Protein AF-A0A2G5TQY2-F1 (afdb_monomer_lite)

Foldseek 3Di:
DDDPDPVVVVPPPPPQWVVQLVLVVVLLVVLLVCLQVLVLVLVVLQAPADPVQSVCSNVLSVLCNVKDKAWPGWDQDPVRWIWTWIDINVHFTKIWIWDADPSRPSGIHGQWMDGDDPGDTDRYNRSVVVSVSVVPPD

Secondary structure (DSSP, 8-state):
-----STTTGGGSSHHHHHHHHHHHHHHHHHHHHHHHT-HHHHHHHB---TTTGGGHHHHHHHHTT--EEEEEEEE-TTS-EEEEEEETTTEEEEEEEEE-TTSTTSEEEEEEEETTTSPPB-SSHHHHHHHHHH---

Organism: NCBI:txid1611254

Structure (mmCIF, N/CA/C/O backbone):
data_AF-A0A2G5TQY2-F1
#
_entry.id   AF-A0A2G5TQY2-F1
#
loop_
_atom_site.group_PDB
_atom_site.id
_atom_site.type_symbol
_atom_site.label_atom_id
_atom_site.label_alt_id
_atom_site.label_comp_id
_atom_site.label_asym_id
_atom_site.label_entity_id
_atom_site.label_seq_id
_atom_site.pdbx_PDB_ins_code
_atom_site.Cartn_x
_atom_site.Cartn_y
_atom_site.Cartn_z
_atom_site.occupancy
_atom_site.B_iso_or_equiv
_atom_site.auth_seq_id
_atom_site.auth_comp_id
_atom_site.auth_asym_id
_atom_site.auth_atom_id
_atom_site.pdbx_PDB_model_num
ATOM 1 N N . MET A 1 1 ? 29.910 -44.000 -13.141 1.00 47.00 1 MET A N 1
ATOM 2 C CA . MET A 1 1 ? 30.195 -42.554 -13.282 1.00 47.00 1 MET A CA 1
ATOM 3 C C . MET A 1 1 ? 29.315 -42.006 -14.392 1.00 47.00 1 MET A C 1
ATOM 5 O O . MET A 1 1 ? 29.126 -42.715 -15.370 1.00 47.00 1 MET A O 1
ATOM 9 N N . ASN A 1 2 ? 28.810 -40.785 -14.201 1.00 38.81 2 ASN A N 1
ATOM 10 C CA . ASN A 1 2 ? 27.809 -40.051 -14.996 1.00 38.81 2 ASN A CA 1
ATOM 11 C C . ASN A 1 2 ? 26.364 -40.513 -14.717 1.00 38.81 2 ASN A C 1
ATOM 13 O O . ASN A 1 2 ? 26.072 -41.693 -14.798 1.00 38.81 2 ASN A O 1
ATOM 17 N N . SER A 1 3 ? 25.401 -39.671 -14.351 1.00 39.75 3 SER A N 1
ATOM 18 C CA . SER A 1 3 ? 25.309 -38.231 -14.559 1.00 39.75 3 SER A CA 1
ATOM 19 C C . SER A 1 3 ? 24.487 -37.610 -13.426 1.00 39.75 3 SER A C 1
ATOM 21 O O . SER A 1 3 ? 23.258 -37.637 -13.426 1.00 39.75 3 SER A O 1
ATOM 23 N N . ILE A 1 4 ? 25.195 -37.043 -12.449 1.00 50.56 4 ILE A N 1
ATOM 24 C CA . ILE A 1 4 ? 24.689 -36.075 -11.467 1.00 50.56 4 ILE A CA 1
ATOM 25 C C . ILE A 1 4 ? 24.481 -34.758 -12.236 1.00 50.56 4 ILE A C 1
ATOM 27 O O . ILE A 1 4 ? 25.246 -33.816 -12.094 1.00 50.56 4 ILE A O 1
ATOM 31 N N . PHE A 1 5 ? 23.535 -34.742 -13.176 1.00 45.50 5 PHE A N 1
ATOM 32 C CA . PHE A 1 5 ? 23.334 -33.603 -14.087 1.00 45.50 5 PHE A CA 1
ATOM 33 C C . PHE A 1 5 ? 21.868 -33.227 -14.301 1.00 45.50 5 PHE A C 1
ATOM 35 O O . PHE A 1 5 ? 21.586 -32.310 -15.063 1.00 45.50 5 PHE A O 1
ATOM 42 N N . ILE A 1 6 ? 20.930 -33.892 -13.619 1.00 47.06 6 ILE A N 1
ATOM 43 C CA . ILE A 1 6 ? 19.501 -33.544 -13.718 1.00 47.06 6 ILE A CA 1
ATOM 44 C C . ILE A 1 6 ? 19.019 -32.748 -12.493 1.00 47.06 6 ILE A C 1
ATOM 46 O O . ILE A 1 6 ? 18.099 -31.945 -12.609 1.00 47.06 6 ILE A O 1
ATOM 50 N N . PHE A 1 7 ? 19.689 -32.852 -11.339 1.00 42.44 7 PHE A N 1
ATOM 51 C CA . PHE A 1 7 ? 19.283 -32.104 -10.140 1.00 42.44 7 PHE A CA 1
ATOM 52 C C . PHE A 1 7 ? 19.704 -30.627 -10.140 1.00 42.44 7 PHE A C 1
ATOM 54 O O . PHE A 1 7 ? 19.037 -29.806 -9.517 1.00 42.44 7 PHE A O 1
ATOM 61 N N . SER A 1 8 ? 20.755 -30.255 -10.874 1.00 43.66 8 SER A N 1
ATOM 62 C CA . SER A 1 8 ? 21.229 -28.864 -10.911 1.00 43.66 8 SER A CA 1
ATOM 63 C C . SER A 1 8 ? 20.383 -27.942 -11.796 1.00 43.66 8 SER A C 1
ATOM 65 O O . SER A 1 8 ? 20.516 -26.728 -11.685 1.00 43.66 8 SER A O 1
ATOM 67 N N . LEU A 1 9 ? 19.494 -28.482 -12.640 1.00 39.19 9 LEU A N 1
ATOM 68 C CA . LEU A 1 9 ? 18.623 -27.665 -13.495 1.00 39.19 9 LEU A CA 1
ATOM 69 C C . LEU A 1 9 ? 17.308 -27.265 -12.801 1.00 39.19 9 LEU A C 1
ATOM 71 O O . LEU A 1 9 ? 16.695 -26.272 -13.176 1.00 39.19 9 LEU A O 1
ATOM 75 N N . ILE A 1 10 ? 16.901 -27.988 -11.751 1.00 46.03 10 ILE A N 1
ATOM 76 C CA . ILE A 1 10 ? 15.672 -27.695 -10.990 1.00 46.03 10 ILE A CA 1
ATOM 77 C C . ILE A 1 10 ? 15.890 -26.546 -9.981 1.00 46.03 10 ILE A C 1
ATOM 79 O O . ILE A 1 10 ? 14.938 -25.888 -9.577 1.00 46.03 10 ILE A O 1
ATOM 83 N N . LEU A 1 11 ? 17.141 -26.232 -9.626 1.00 40.12 11 LEU A N 1
ATOM 84 C CA . LEU A 1 11 ? 17.481 -25.202 -8.631 1.00 40.12 11 LEU A CA 1
ATOM 85 C C . LEU A 1 11 ? 17.594 -23.770 -9.180 1.00 40.12 11 LEU A C 1
ATOM 87 O O . LEU A 1 11 ? 17.699 -22.833 -8.395 1.00 40.12 11 LEU A O 1
ATOM 91 N N . LEU A 1 12 ? 17.555 -23.570 -10.500 1.00 40.19 12 LEU A N 1
ATOM 92 C CA . LEU A 1 12 ? 17.717 -22.236 -11.101 1.00 40.19 12 LEU A CA 1
ATOM 93 C C . LEU A 1 12 ? 16.397 -21.479 -11.319 1.00 40.19 12 LEU A C 1
ATOM 95 O O . LEU A 1 12 ? 16.431 -20.311 -11.693 1.00 40.19 12 LEU A O 1
ATOM 99 N N . ILE A 1 13 ? 15.242 -22.104 -11.069 1.00 43.66 13 ILE A N 1
ATOM 100 C CA . ILE A 1 13 ? 13.922 -21.495 -11.337 1.00 43.66 13 ILE A CA 1
ATOM 101 C C . ILE A 1 13 ? 13.258 -20.958 -10.053 1.00 43.66 13 ILE A C 1
ATOM 103 O O . ILE A 1 13 ? 12.334 -20.156 -10.118 1.00 43.66 13 ILE A O 1
ATOM 107 N N . SER A 1 14 ? 13.741 -21.346 -8.871 1.00 44.41 14 SER A N 1
ATOM 108 C CA . SER A 1 14 ? 13.149 -20.963 -7.578 1.00 44.41 14 SER A CA 1
ATOM 109 C C . SER A 1 14 ? 13.754 -19.708 -6.936 1.00 44.41 14 SER A C 1
ATOM 111 O O . SER A 1 14 ? 13.232 -19.242 -5.928 1.00 44.41 14 SER A O 1
ATOM 113 N N . GLY A 1 15 ? 14.834 -19.150 -7.495 1.00 42.09 15 GLY A N 1
ATOM 114 C CA . GLY A 1 15 ? 15.492 -17.964 -6.928 1.00 42.09 15 GLY A CA 1
ATOM 115 C C . GLY A 1 15 ? 14.671 -16.682 -7.084 1.00 42.09 15 GLY A C 1
ATOM 116 O O . GLY A 1 15 ? 14.551 -15.901 -6.153 1.00 42.09 15 GLY A O 1
ATOM 117 N N . SER A 1 16 ? 14.019 -16.477 -8.231 1.00 54.31 16 SER A N 1
ATOM 118 C CA . SER A 1 16 ? 13.400 -15.178 -8.520 1.00 54.31 16 SER A CA 1
ATOM 119 C C . SER A 1 16 ? 12.103 -14.906 -7.755 1.00 54.31 16 SER A C 1
ATOM 121 O O . SER A 1 16 ? 11.819 -13.750 -7.464 1.00 54.31 16 SER A O 1
ATOM 123 N N . SER A 1 17 ? 11.294 -15.929 -7.457 1.00 56.09 17 SER A N 1
ATOM 124 C CA . SER A 1 17 ? 9.993 -15.738 -6.795 1.00 56.09 17 SER A CA 1
ATOM 125 C C . SER A 1 17 ? 10.112 -15.616 -5.277 1.00 56.09 17 SER A C 1
ATOM 127 O O . SER A 1 17 ? 9.403 -14.811 -4.681 1.00 56.09 17 SER A O 1
ATOM 129 N N . CYS A 1 18 ? 11.004 -16.391 -4.649 1.00 61.38 18 CYS A N 1
ATOM 130 C CA . CYS A 1 18 ? 11.225 -16.317 -3.203 1.00 61.38 18 CYS A CA 1
ATOM 131 C C . CYS A 1 18 ? 11.809 -14.960 -2.797 1.00 61.38 18 CYS A C 1
ATOM 133 O O . CYS A 1 18 ? 11.352 -14.378 -1.814 1.00 61.38 18 CYS A O 1
ATOM 135 N N . ASP A 1 19 ? 12.740 -14.430 -3.593 1.00 76.62 19 ASP A N 1
ATOM 136 C CA . ASP A 1 19 ? 13.352 -13.124 -3.341 1.00 76.62 19 ASP A CA 1
ATOM 137 C C . ASP A 1 19 ? 12.311 -11.995 -3.408 1.00 76.62 19 ASP A C 1
ATOM 139 O O . ASP A 1 19 ? 12.255 -11.154 -2.516 1.00 76.62 19 ASP A O 1
ATOM 143 N N . GLN A 1 20 ? 11.418 -12.024 -4.405 1.00 82.19 20 GLN A N 1
ATOM 144 C CA . GLN A 1 20 ? 10.364 -11.013 -4.569 1.00 82.19 20 GLN A CA 1
ATOM 145 C C . GLN A 1 20 ? 9.318 -11.075 -3.455 1.00 82.19 20 GLN A C 1
ATOM 147 O O . GLN A 1 20 ? 8.888 -10.042 -2.955 1.00 82.19 20 GLN A O 1
ATOM 152 N N . VAL A 1 21 ? 8.903 -12.277 -3.043 1.00 86.38 21 VAL A N 1
ATOM 153 C CA . VAL A 1 21 ? 7.962 -12.429 -1.923 1.00 86.38 21 VAL A CA 1
ATOM 154 C C . VAL A 1 21 ? 8.578 -11.892 -0.632 1.00 86.38 21 VAL A C 1
ATOM 156 O O . VAL A 1 21 ? 7.902 -11.188 0.113 1.00 86.38 21 VAL A O 1
ATOM 159 N N . HIS A 1 22 ? 9.858 -12.173 -0.380 1.00 87.00 22 HIS A N 1
ATOM 160 C CA . HIS A 1 22 ? 10.544 -11.659 0.801 1.00 87.00 22 HIS A CA 1
ATOM 161 C C . HIS A 1 22 ? 10.690 -10.129 0.773 1.00 87.00 22 HIS A C 1
ATOM 163 O O . HIS A 1 22 ? 10.355 -9.470 1.755 1.00 87.00 22 HIS A O 1
ATOM 169 N N . GLU A 1 23 ? 11.125 -9.563 -0.357 1.00 88.56 23 GLU A N 1
ATOM 170 C CA . GLU A 1 23 ? 11.256 -8.114 -0.565 1.00 88.56 23 GLU A CA 1
ATOM 171 C C . GLU A 1 23 ? 9.922 -7.392 -0.318 1.00 88.56 23 GLU A C 1
ATOM 173 O O . GLU A 1 23 ? 9.848 -6.491 0.516 1.00 88.56 23 GLU A O 1
ATOM 178 N N . ILE A 1 24 ? 8.837 -7.855 -0.946 1.00 92.50 24 ILE A N 1
ATOM 179 C CA . ILE A 1 24 ? 7.507 -7.253 -0.781 1.00 92.50 24 ILE A CA 1
ATOM 180 C C . ILE A 1 24 ? 6.945 -7.454 0.630 1.00 92.50 24 ILE A C 1
ATOM 182 O O . ILE A 1 24 ? 6.284 -6.562 1.160 1.00 92.50 24 ILE A O 1
ATOM 186 N N . SER A 1 25 ? 7.201 -8.596 1.271 1.00 92.38 25 SER A N 1
ATOM 187 C CA . SER A 1 25 ? 6.765 -8.822 2.653 1.00 92.38 25 SER A CA 1
ATOM 188 C C . SER A 1 25 ? 7.401 -7.819 3.619 1.00 92.38 25 SER A C 1
ATOM 190 O O . SER A 1 25 ? 6.740 -7.382 4.565 1.00 92.38 25 SER A O 1
ATOM 192 N N . ASN A 1 26 ? 8.665 -7.449 3.393 1.00 90.75 26 ASN A N 1
ATOM 193 C CA . ASN A 1 26 ? 9.348 -6.440 4.198 1.00 90.75 26 ASN A CA 1
ATOM 194 C C . ASN A 1 26 ? 8.730 -5.053 3.969 1.00 90.75 26 ASN A C 1
ATOM 196 O O . ASN A 1 26 ? 8.403 -4.380 4.942 1.00 90.75 26 ASN A O 1
ATOM 200 N N . GLU A 1 27 ? 8.476 -4.671 2.713 1.00 92.19 27 GLU A N 1
ATOM 201 C CA . GLU A 1 27 ? 7.798 -3.408 2.375 1.00 92.19 27 GLU A CA 1
ATOM 202 C C . GLU A 1 27 ? 6.407 -3.305 3.018 1.00 92.19 27 GLU A C 1
ATOM 204 O O . GLU A 1 27 ? 6.070 -2.296 3.630 1.00 92.19 27 GLU A O 1
ATOM 209 N N . ILE A 1 28 ? 5.593 -4.364 2.964 1.00 94.06 28 ILE A N 1
ATOM 210 C CA . ILE A 1 28 ? 4.274 -4.367 3.617 1.00 94.06 28 ILE A CA 1
ATOM 211 C C . ILE A 1 28 ? 4.416 -4.227 5.139 1.00 94.06 28 ILE A C 1
ATOM 213 O O . ILE A 1 28 ? 3.670 -3.471 5.758 1.00 94.06 28 ILE A O 1
ATOM 217 N N . SER A 1 29 ? 5.379 -4.923 5.749 1.00 93.94 29 SER A N 1
ATOM 218 C CA . SER A 1 29 ? 5.602 -4.854 7.200 1.00 93.94 29 SER A CA 1
ATOM 219 C C . SER A 1 29 ? 5.988 -3.443 7.647 1.00 93.94 29 SER A C 1
ATOM 221 O O . SER A 1 29 ? 5.466 -2.951 8.646 1.00 93.94 29 SER A O 1
ATOM 223 N N . LEU A 1 30 ? 6.848 -2.779 6.876 1.00 92.88 30 LEU A N 1
ATOM 224 C CA . LEU A 1 30 ? 7.283 -1.407 7.126 1.00 92.88 30 LEU A CA 1
ATOM 225 C C . LEU A 1 30 ? 6.139 -0.408 6.975 1.00 92.88 30 LEU A C 1
ATOM 227 O O . LEU A 1 30 ? 5.982 0.463 7.825 1.00 92.88 30 LEU A O 1
ATOM 231 N N . LEU A 1 31 ? 5.297 -0.568 5.951 1.00 94.44 31 LEU A N 1
ATOM 232 C CA . LEU A 1 31 ? 4.107 0.264 5.787 1.00 94.44 31 LEU A CA 1
ATOM 233 C C . LEU A 1 31 ? 3.191 0.149 7.009 1.00 94.44 31 LEU A C 1
ATOM 235 O O . LEU A 1 31 ? 2.747 1.158 7.554 1.00 94.44 31 LEU A O 1
ATOM 239 N N . LEU A 1 32 ? 2.921 -1.078 7.462 1.00 95.50 32 LEU A N 1
ATOM 240 C CA . LEU A 1 32 ? 2.080 -1.319 8.634 1.00 95.50 32 LEU A CA 1
ATOM 241 C C . LEU A 1 32 ? 2.698 -0.743 9.916 1.00 95.50 32 LEU A C 1
ATOM 243 O O . LEU A 1 32 ? 1.972 -0.227 10.769 1.00 95.50 32 LEU A O 1
ATOM 247 N N . GLU A 1 33 ? 4.023 -0.797 10.057 1.00 95.75 33 GLU A N 1
ATOM 248 C CA . GLU A 1 33 ? 4.738 -0.176 11.172 1.00 95.75 33 GLU A CA 1
ATOM 249 C C . GLU A 1 33 ? 4.661 1.356 11.126 1.00 95.75 33 GLU A C 1
ATOM 251 O O . GLU A 1 33 ? 4.298 1.969 12.130 1.00 95.75 33 GLU A O 1
ATOM 256 N N . ALA A 1 34 ? 4.912 1.975 9.971 1.00 94.81 34 ALA A N 1
ATOM 257 C CA . ALA A 1 34 ? 4.812 3.421 9.785 1.00 94.81 34 ALA A CA 1
ATOM 258 C C . ALA A 1 34 ? 3.388 3.927 10.066 1.00 94.81 34 ALA A C 1
ATOM 260 O O . ALA A 1 34 ? 3.204 4.882 10.821 1.00 94.81 34 ALA A O 1
ATOM 261 N N . ILE A 1 35 ? 2.365 3.219 9.567 1.00 96.31 35 ILE A N 1
ATOM 262 C CA . ILE A 1 35 ? 0.959 3.501 9.884 1.00 96.31 35 ILE A CA 1
ATOM 263 C C . ILE A 1 35 ? 0.737 3.415 11.392 1.00 96.31 35 ILE A C 1
ATOM 265 O O . ILE A 1 35 ? 0.200 4.352 11.977 1.00 96.31 35 ILE A O 1
ATOM 269 N N . LYS A 1 36 ? 1.179 2.334 12.048 1.00 96.56 36 LYS A N 1
ATOM 270 C CA . LYS A 1 36 ? 1.042 2.149 13.502 1.00 96.56 36 LYS A CA 1
ATOM 271 C C . LYS A 1 36 ? 1.692 3.290 14.293 1.00 96.56 36 LYS A C 1
ATOM 273 O O . LYS A 1 36 ? 1.111 3.735 15.282 1.00 96.56 36 LYS A O 1
ATOM 278 N N . LEU A 1 37 ? 2.859 3.762 13.858 1.00 96.81 37 LEU A N 1
ATOM 279 C CA . LEU A 1 37 ? 3.584 4.886 14.456 1.00 96.81 37 LEU A CA 1
ATOM 280 C C . LEU A 1 37 ? 3.006 6.258 14.079 1.00 96.81 37 LEU A C 1
ATOM 282 O O . LEU A 1 37 ? 3.384 7.250 14.697 1.00 96.81 37 LEU A O 1
ATOM 286 N N . LYS A 1 38 ? 2.058 6.302 13.134 1.00 96.19 38 LYS A N 1
ATOM 287 C CA . LYS A 1 38 ? 1.501 7.523 12.536 1.00 96.19 38 LYS A CA 1
ATOM 288 C C . LYS A 1 38 ? 2.577 8.407 11.894 1.00 96.19 38 LYS A C 1
ATOM 290 O O . LYS A 1 38 ? 2.509 9.627 11.994 1.00 96.19 38 LYS A O 1
ATOM 295 N N . ASP A 1 39 ? 3.570 7.776 11.274 1.00 94.69 39 ASP A N 1
ATOM 296 C CA . ASP A 1 39 ? 4.650 8.451 10.555 1.00 94.69 39 ASP A CA 1
ATOM 297 C C . ASP A 1 39 ? 4.197 8.763 9.121 1.00 94.69 39 ASP A C 1
ATOM 299 O O . ASP A 1 39 ? 4.345 7.957 8.201 1.00 94.69 39 ASP A O 1
ATOM 303 N N . ASP A 1 40 ? 3.559 9.918 8.955 1.00 91.94 40 ASP A N 1
ATOM 304 C CA . ASP A 1 40 ? 2.999 10.402 7.692 1.00 91.94 40 ASP A CA 1
ATOM 305 C C . ASP A 1 40 ? 4.056 10.623 6.607 1.00 91.94 40 ASP A C 1
ATOM 307 O O . ASP A 1 40 ? 3.802 10.342 5.433 1.00 91.94 40 ASP A O 1
ATOM 311 N N . VAL A 1 41 ? 5.258 11.051 6.996 1.00 90.62 41 VAL A N 1
ATOM 312 C CA . VAL A 1 41 ? 6.398 11.216 6.093 1.00 90.62 41 VAL A CA 1
ATOM 313 C C . VAL A 1 41 ? 6.788 9.872 5.490 1.00 90.62 41 VAL A C 1
ATOM 315 O O . VAL A 1 41 ? 6.820 9.743 4.265 1.00 90.62 41 VAL A O 1
ATOM 318 N N . VAL A 1 42 ? 7.034 8.854 6.323 1.00 91.25 42 VAL A N 1
ATOM 319 C CA . VAL A 1 42 ? 7.425 7.525 5.830 1.00 91.25 42 VAL A CA 1
ATOM 320 C C . VAL A 1 42 ? 6.302 6.903 5.008 1.00 91.25 42 VAL A C 1
ATOM 322 O O . VAL A 1 42 ? 6.566 6.398 3.918 1.00 91.25 42 VAL A O 1
ATOM 325 N N . VAL A 1 43 ? 5.047 6.987 5.464 1.00 92.12 43 VAL A N 1
ATOM 326 C CA . VAL A 1 43 ? 3.901 6.503 4.679 1.00 92.12 43 VAL A CA 1
ATOM 327 C C . VAL A 1 43 ? 3.875 7.190 3.313 1.00 92.12 43 VAL A C 1
ATOM 329 O O . VAL A 1 43 ? 3.822 6.505 2.294 1.00 92.12 43 VAL A O 1
ATOM 332 N N . GLY A 1 44 ? 3.999 8.517 3.256 1.00 90.44 44 GLY A N 1
ATOM 333 C CA . GLY A 1 44 ? 4.023 9.264 2.000 1.00 90.44 44 GLY A CA 1
ATOM 334 C C . GLY A 1 44 ? 5.173 8.872 1.071 1.00 90.44 44 GLY A C 1
ATOM 335 O O . GLY A 1 44 ? 4.991 8.763 -0.143 1.00 90.44 44 GLY A O 1
ATOM 336 N N . GLU A 1 45 ? 6.353 8.582 1.617 1.00 90.50 45 GLU A N 1
ATOM 337 C CA . GLU A 1 45 ? 7.504 8.123 0.837 1.00 90.50 45 GLU A CA 1
ATOM 338 C C . GLU A 1 45 ? 7.335 6.718 0.244 1.00 90.50 45 GLU A C 1
ATOM 340 O O . GLU A 1 45 ? 8.016 6.394 -0.738 1.00 90.50 45 GLU A O 1
ATOM 345 N N . MET A 1 46 ? 6.430 5.904 0.793 1.00 92.00 46 MET A N 1
ATOM 346 C CA . MET A 1 46 ? 6.122 4.558 0.306 1.00 92.00 46 MET A CA 1
ATOM 347 C C . MET A 1 46 ? 5.114 4.540 -0.846 1.00 92.00 46 MET A C 1
ATOM 349 O O . MET A 1 46 ? 5.003 3.517 -1.520 1.00 92.00 46 MET A O 1
ATOM 353 N N . PHE A 1 47 ? 4.427 5.647 -1.138 1.00 91.62 47 PHE A N 1
ATOM 354 C CA . PHE A 1 47 ? 3.491 5.749 -2.262 1.00 91.62 47 PHE A CA 1
ATOM 355 C C . PHE A 1 47 ? 4.032 6.648 -3.386 1.00 91.62 47 PHE A C 1
ATOM 357 O O . PHE A 1 47 ? 4.775 7.609 -3.175 1.00 91.62 47 PHE A O 1
ATOM 364 N N . GLU A 1 48 ? 3.660 6.348 -4.631 1.00 89.12 48 GLU A N 1
ATOM 365 C CA . GLU A 1 48 ? 3.804 7.279 -5.758 1.00 89.12 48 GLU A CA 1
ATOM 366 C C . GLU A 1 48 ? 2.646 8.292 -5.715 1.00 89.12 48 GLU A C 1
ATOM 368 O O . GLU A 1 48 ? 1.726 8.239 -6.525 1.00 89.12 48 GLU A O 1
ATOM 373 N N . MET A 1 49 ? 2.672 9.175 -4.709 1.00 79.62 49 MET A N 1
ATOM 374 C CA . MET A 1 49 ? 1.635 10.190 -4.490 1.00 79.62 49 MET A CA 1
ATOM 375 C C . MET A 1 49 ? 1.664 11.278 -5.571 1.00 79.62 49 MET A C 1
ATOM 377 O O . MET A 1 49 ? 2.737 11.701 -6.016 1.00 79.62 49 MET A O 1
ATOM 381 N N . VAL A 1 50 ? 0.480 11.755 -5.959 1.00 76.50 50 VAL A N 1
ATOM 382 C CA . VAL A 1 50 ? 0.301 13.019 -6.694 1.00 76.50 50 VAL A CA 1
ATOM 383 C C . VAL A 1 50 ? -0.187 14.113 -5.735 1.00 76.50 50 VAL A C 1
ATOM 385 O O . VAL A 1 50 ? -0.677 13.791 -4.663 1.00 76.50 50 VAL A O 1
ATOM 388 N N . GLU A 1 51 ? -0.092 15.396 -6.098 1.00 64.50 51 GLU A N 1
ATOM 389 C CA . GLU A 1 51 ? -0.407 16.529 -5.192 1.00 64.50 51 GLU A CA 1
ATOM 390 C C . GLU A 1 51 ? -1.800 16.453 -4.519 1.00 64.50 51 GLU A C 1
ATOM 392 O O . GLU A 1 51 ? -1.978 16.945 -3.408 1.00 64.50 51 GLU A O 1
ATOM 397 N N . ASP A 1 52 ? -2.783 15.792 -5.141 1.00 61.19 52 ASP A N 1
ATOM 398 C CA . ASP A 1 52 ? -4.129 15.612 -4.574 1.00 61.19 52 ASP A CA 1
ATOM 399 C C . ASP A 1 52 ? -4.228 14.500 -3.499 1.00 61.19 52 ASP A C 1
ATOM 401 O O . ASP A 1 52 ? -5.252 14.395 -2.814 1.00 61.19 52 ASP A O 1
ATOM 405 N N . ASP A 1 53 ? -3.200 13.658 -3.334 1.00 63.28 53 ASP A N 1
ATOM 406 C CA . ASP A 1 53 ? -3.173 12.566 -2.349 1.00 63.28 53 ASP A CA 1
ATOM 407 C C . ASP A 1 53 ? -2.892 13.054 -0.919 1.00 63.28 53 ASP A C 1
ATOM 409 O O . ASP A 1 53 ? -3.430 12.469 0.026 1.00 63.28 53 ASP A O 1
ATOM 413 N N . ASP A 1 54 ? -2.145 14.153 -0.752 1.00 66.38 54 ASP A N 1
ATOM 414 C CA . ASP A 1 54 ? -1.701 14.667 0.557 1.00 66.38 54 ASP A CA 1
ATOM 415 C C . ASP A 1 54 ? -2.878 14.947 1.507 1.00 66.38 5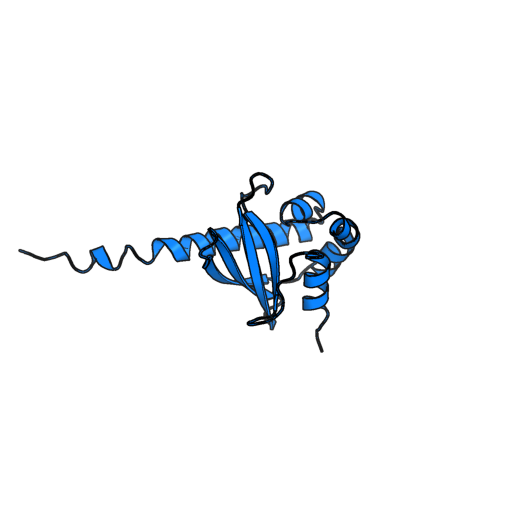4 ASP A C 1
ATOM 417 O O . ASP A 1 54 ? -2.816 14.669 2.705 1.00 66.38 54 ASP A O 1
ATOM 421 N N . ASN A 1 55 ? -4.017 15.392 0.965 1.00 81.44 55 ASN A N 1
ATOM 422 C CA . ASN A 1 55 ? -5.223 15.690 1.745 1.00 81.44 55 ASN A CA 1
ATOM 423 C C . ASN A 1 55 ? -5.879 14.451 2.386 1.00 81.44 55 ASN A C 1
ATOM 425 O O . ASN A 1 55 ? -6.806 14.589 3.186 1.00 81.44 55 ASN A O 1
ATOM 429 N N . ASN A 1 56 ? -5.454 13.241 2.014 1.00 87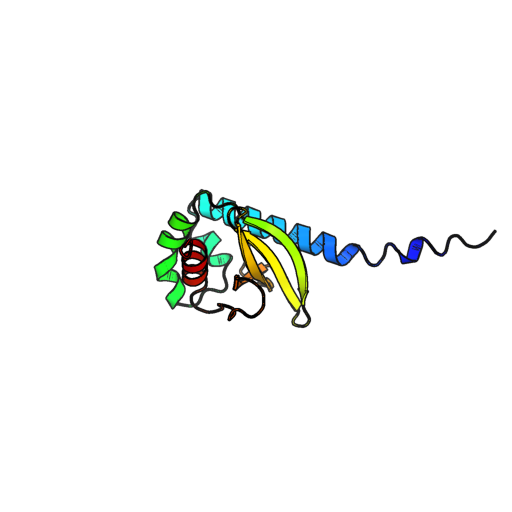.75 56 ASN A N 1
ATOM 430 C CA . ASN A 1 56 ? -6.004 11.989 2.527 1.00 87.75 56 ASN A CA 1
ATOM 431 C C . ASN A 1 56 ? -5.079 11.282 3.524 1.00 87.75 56 ASN A C 1
ATOM 433 O O . ASN A 1 56 ? -5.485 10.243 4.042 1.00 87.75 56 ASN A O 1
ATOM 437 N N . MET A 1 57 ? -3.881 11.811 3.802 1.00 91.88 57 MET A N 1
ATOM 438 C CA . MET A 1 57 ? -2.858 11.117 4.592 1.00 91.88 57 MET A CA 1
ATOM 439 C C . MET A 1 57 ? -3.329 10.775 6.011 1.00 91.88 57 MET A C 1
ATOM 441 O O . MET A 1 57 ? -3.379 9.600 6.375 1.00 91.88 57 MET A O 1
ATOM 445 N N . ASP A 1 58 ? -3.765 11.774 6.782 1.00 92.81 58 ASP A N 1
ATOM 446 C CA . ASP A 1 58 ? -4.226 11.571 8.163 1.00 92.81 58 ASP A CA 1
ATOM 447 C C . ASP A 1 58 ? -5.364 10.548 8.230 1.00 92.81 58 ASP A C 1
ATOM 449 O O . ASP A 1 58 ? -5.332 9.588 9.003 1.00 92.81 58 ASP A O 1
ATOM 453 N N . LYS A 1 59 ? -6.353 10.707 7.345 1.00 93.56 59 LYS A N 1
ATOM 454 C CA . LYS A 1 59 ? -7.508 9.812 7.270 1.00 93.56 59 LYS A CA 1
ATOM 455 C C . LYS A 1 59 ? -7.103 8.398 6.863 1.00 93.56 59 LYS A C 1
ATOM 457 O O . LYS A 1 59 ? -7.667 7.435 7.382 1.00 93.56 59 LYS A O 1
ATOM 462 N N . PHE A 1 60 ? -6.152 8.260 5.942 1.00 93.69 60 PHE A N 1
ATOM 463 C CA . PHE A 1 60 ? -5.616 6.971 5.523 1.00 93.69 60 PHE A CA 1
ATOM 464 C C . PHE A 1 60 ? -4.941 6.264 6.697 1.00 93.69 60 PHE A C 1
ATOM 466 O O . PHE A 1 60 ? -5.293 5.122 6.988 1.00 93.69 60 PHE A O 1
ATOM 473 N N . ILE A 1 61 ? -4.051 6.955 7.416 1.00 95.38 61 ILE A N 1
ATOM 474 C CA . ILE A 1 61 ? -3.367 6.409 8.593 1.00 95.38 61 ILE A CA 1
ATOM 475 C C . ILE A 1 61 ? -4.391 5.939 9.621 1.00 95.38 61 ILE A C 1
ATOM 477 O O . ILE A 1 61 ? -4.315 4.798 10.066 1.00 95.38 61 ILE A O 1
ATOM 481 N N . GLU A 1 62 ? -5.378 6.769 9.964 1.00 94.88 62 GLU A N 1
ATOM 482 C CA . GLU A 1 62 ? -6.439 6.402 10.908 1.00 94.88 62 GLU A CA 1
ATOM 483 C C . GLU A 1 62 ? -7.260 5.197 10.438 1.00 94.88 62 GLU A C 1
ATOM 485 O O . GLU A 1 62 ? -7.534 4.290 11.222 1.00 94.88 62 GLU A O 1
ATOM 490 N N . THR A 1 63 ? -7.625 5.163 9.156 1.00 93.69 63 THR A N 1
ATOM 491 C CA . THR A 1 63 ? -8.440 4.095 8.561 1.00 93.69 63 THR A CA 1
ATOM 492 C C . THR A 1 63 ? -7.702 2.756 8.536 1.00 93.69 63 THR A C 1
ATOM 494 O O . THR A 1 63 ? -8.319 1.707 8.720 1.00 93.69 63 THR A O 1
ATOM 497 N N . PHE A 1 64 ? -6.385 2.785 8.326 1.00 94.00 64 PHE A N 1
ATOM 498 C CA . PHE A 1 64 ? -5.545 1.592 8.258 1.00 94.00 64 PHE A CA 1
ATOM 499 C C . PHE A 1 64 ? -4.913 1.194 9.603 1.00 94.00 64 PHE A C 1
ATOM 501 O O . PHE A 1 64 ? -4.226 0.172 9.673 1.00 94.00 64 PHE A O 1
ATOM 508 N N . GLN A 1 65 ? -5.181 1.920 10.697 1.00 94.44 65 GLN A N 1
ATOM 509 C CA . GLN A 1 65 ? -4.783 1.497 12.044 1.00 94.44 65 GLN A CA 1
ATOM 510 C C . GLN A 1 65 ? -5.347 0.106 12.368 1.00 94.44 65 GLN A C 1
ATOM 512 O O . GLN A 1 65 ? -6.557 -0.112 12.393 1.00 94.44 65 GLN A O 1
ATOM 517 N N . GLY A 1 66 ? -4.455 -0.844 12.653 1.00 91.12 66 GLY A N 1
ATOM 518 C CA . GLY A 1 66 ? -4.832 -2.213 13.014 1.00 91.12 66 GLY A CA 1
ATOM 519 C C . GLY A 1 66 ? -5.336 -3.075 11.851 1.00 91.12 66 GLY A C 1
ATOM 520 O O . GLY A 1 66 ? -5.792 -4.193 12.090 1.00 91.12 66 GLY A O 1
ATOM 521 N N . VAL A 1 67 ? -5.248 -2.597 10.605 1.00 93.12 67 VAL A N 1
ATOM 522 C CA . VAL A 1 67 ? -5.529 -3.409 9.416 1.00 93.12 67 VAL A CA 1
ATOM 523 C C . VAL A 1 67 ? -4.386 -4.395 9.194 1.00 93.12 67 VAL A C 1
ATOM 525 O O . VAL A 1 67 ? -3.221 -4.013 9.167 1.00 93.12 67 VAL A O 1
ATOM 528 N N . ASN A 1 68 ? -4.725 -5.670 9.006 1.00 92.31 68 ASN A N 1
ATOM 529 C CA . ASN A 1 68 ? -3.761 -6.681 8.582 1.00 92.31 68 ASN A CA 1
ATOM 530 C C . ASN A 1 68 ? -3.681 -6.719 7.049 1.00 92.31 68 ASN A C 1
ATOM 532 O O . ASN A 1 68 ? -4.712 -6.623 6.383 1.00 92.31 68 ASN A O 1
ATOM 536 N N . ILE A 1 69 ? -2.486 -6.891 6.490 1.00 94.44 69 ILE A N 1
ATOM 537 C CA . ILE A 1 69 ? -2.276 -7.105 5.056 1.00 94.44 69 ILE A CA 1
ATOM 538 C C . ILE A 1 69 ? -1.410 -8.352 4.906 1.00 94.44 69 ILE A C 1
ATOM 540 O O . ILE A 1 69 ? -0.235 -8.346 5.266 1.00 94.44 69 ILE A O 1
ATOM 544 N N . HIS A 1 70 ? -1.995 -9.424 4.379 1.00 93.12 70 HIS A N 1
ATOM 545 C CA . HIS A 1 70 ? -1.286 -10.665 4.094 1.00 93.12 70 HIS A CA 1
ATOM 546 C C . HIS A 1 70 ? -0.819 -10.689 2.639 1.00 93.12 70 HIS A C 1
ATOM 548 O O . HIS A 1 70 ? -1.573 -10.305 1.751 1.00 93.12 70 HIS A O 1
ATOM 554 N N . LEU A 1 71 ? 0.408 -11.145 2.387 1.00 94.12 71 LEU A N 1
ATOM 555 C CA . LEU A 1 71 ? 0.948 -11.318 1.040 1.00 94.12 71 LEU A CA 1
ATOM 556 C C . LEU A 1 71 ? 0.718 -12.755 0.562 1.00 94.12 71 LEU A C 1
ATOM 558 O O . LEU A 1 71 ? 1.318 -13.680 1.100 1.00 94.12 71 LEU A O 1
ATOM 562 N N . ASP A 1 72 ? -0.078 -12.924 -0.493 1.00 92.56 72 ASP A N 1
ATOM 563 C CA . ASP A 1 72 ? -0.336 -14.235 -1.100 1.00 92.56 72 ASP A CA 1
ATOM 564 C C . ASP A 1 72 ? 0.767 -14.620 -2.093 1.00 92.56 7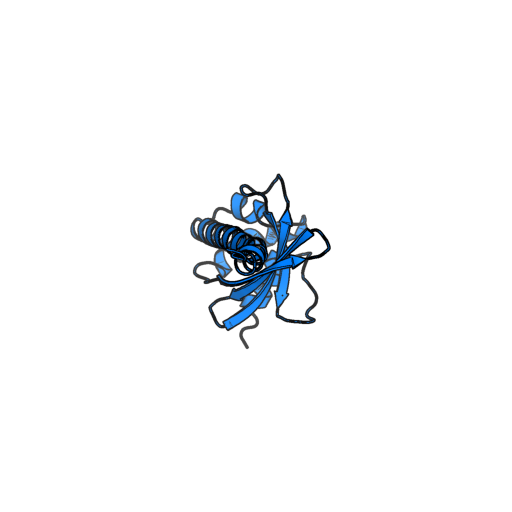2 ASP A C 1
ATOM 566 O O . ASP A 1 72 ? 1.231 -15.759 -2.143 1.00 92.56 72 ASP A O 1
ATOM 570 N N . SER A 1 73 ? 1.166 -13.678 -2.952 1.00 92.25 73 SER A N 1
ATOM 571 C CA . SER A 1 73 ? 2.218 -13.895 -3.950 1.00 92.25 73 SER A CA 1
ATOM 572 C C . SER A 1 73 ? 2.771 -12.577 -4.470 1.00 92.25 73 SER A C 1
ATOM 574 O O . SER A 1 73 ? 2.069 -11.571 -4.496 1.00 92.25 73 SER A O 1
ATOM 576 N N . ALA A 1 74 ? 4.010 -12.601 -4.950 1.00 92.69 74 ALA A N 1
ATOM 577 C CA . ALA A 1 74 ? 4.621 -11.493 -5.668 1.00 92.69 74 ALA A CA 1
ATOM 578 C C . ALA A 1 74 ? 5.285 -12.018 -6.941 1.00 92.69 74 ALA A C 1
ATOM 580 O O . ALA A 1 74 ? 5.874 -13.102 -6.943 1.00 92.69 74 ALA A O 1
ATOM 581 N N . LYS A 1 75 ? 5.172 -11.259 -8.031 1.00 91.50 75 LYS A N 1
ATOM 582 C CA . LYS A 1 75 ? 5.858 -11.552 -9.292 1.00 91.50 75 LYS A CA 1
ATOM 583 C C . LYS A 1 75 ? 6.330 -10.267 -9.957 1.00 91.50 75 LYS A C 1
ATOM 585 O O . LYS A 1 75 ? 5.615 -9.268 -9.993 1.00 91.50 75 LYS A O 1
ATOM 590 N N . LYS A 1 76 ? 7.501 -10.316 -10.570 1.00 89.75 76 LYS A N 1
ATOM 591 C CA . LYS A 1 76 ? 7.969 -9.275 -11.476 1.00 89.75 76 LYS A CA 1
ATOM 592 C C . LYS A 1 76 ? 7.226 -9.370 -12.809 1.00 89.75 76 LYS A C 1
ATOM 594 O O . LYS A 1 76 ? 7.072 -10.464 -13.354 1.00 89.75 76 LYS A O 1
ATOM 599 N N . VAL A 1 77 ? 6.777 -8.234 -13.324 1.00 88.00 77 VAL A N 1
ATOM 600 C CA . VAL A 1 77 ? 6.087 -8.106 -14.615 1.00 88.00 77 VAL A CA 1
ATOM 601 C C . VAL A 1 77 ? 7.000 -7.484 -15.678 1.00 88.00 77 VAL A C 1
ATOM 603 O O . VAL A 1 77 ? 8.114 -7.050 -15.377 1.00 88.00 77 VAL A O 1
ATOM 606 N N . GLU A 1 78 ? 6.573 -7.521 -16.945 1.00 82.00 78 GLU A N 1
ATOM 607 C CA . GLU A 1 78 ? 7.412 -7.189 -18.113 1.00 82.00 78 GLU A CA 1
ATOM 608 C C . GLU A 1 78 ? 7.980 -5.763 -18.091 1.00 82.00 78 GLU A C 1
ATOM 610 O O . GLU A 1 78 ? 9.093 -5.539 -18.562 1.00 82.00 78 GLU A O 1
ATOM 615 N N . ASP A 1 79 ? 7.262 -4.813 -17.494 1.00 83.69 79 ASP A N 1
ATOM 616 C CA . ASP A 1 79 ? 7.700 -3.421 -17.340 1.00 83.69 79 ASP A CA 1
ATOM 617 C C . ASP A 1 79 ? 8.732 -3.220 -16.208 1.00 83.69 79 ASP A C 1
ATOM 619 O O . ASP A 1 79 ? 9.230 -2.115 -15.990 1.00 83.69 79 ASP A O 1
ATOM 623 N N . GLY A 1 80 ? 9.091 -4.296 -15.503 1.00 83.94 80 GLY A N 1
ATOM 624 C CA . GLY A 1 80 ? 10.053 -4.294 -14.411 1.00 83.94 80 GLY A CA 1
ATOM 625 C C . GLY A 1 80 ? 9.460 -4.011 -13.031 1.00 83.94 80 GLY A C 1
ATOM 626 O O . GLY A 1 80 ? 10.213 -4.112 -12.056 1.00 83.94 80 GLY A O 1
ATOM 627 N N . ASN A 1 81 ? 8.161 -3.713 -12.940 1.00 91.75 81 ASN A N 1
ATOM 628 C CA . ASN A 1 81 ? 7.435 -3.578 -11.680 1.00 91.75 81 ASN A CA 1
ATOM 629 C C . ASN A 1 81 ? 7.201 -4.945 -11.025 1.00 91.75 81 ASN A C 1
ATOM 631 O O . ASN A 1 81 ? 7.404 -6.000 -11.633 1.00 91.75 81 ASN A O 1
ATOM 635 N N . ILE A 1 82 ? 6.770 -4.926 -9.767 1.00 92.25 82 ILE A N 1
ATOM 636 C CA . ILE A 1 82 ? 6.382 -6.121 -9.021 1.00 92.25 82 ILE A CA 1
ATOM 637 C C . ILE A 1 82 ? 4.886 -6.030 -8.726 1.00 92.25 82 ILE A C 1
ATOM 639 O O . ILE A 1 82 ? 4.431 -5.103 -8.065 1.00 92.25 82 ILE A O 1
ATOM 643 N N . GLU A 1 83 ? 4.119 -6.999 -9.213 1.00 93.44 83 GLU A N 1
ATOM 644 C CA . GLU A 1 83 ? 2.721 -7.183 -8.833 1.00 93.44 83 GLU A CA 1
ATOM 645 C C . GLU A 1 83 ? 2.654 -8.095 -7.611 1.00 93.44 83 GLU A C 1
ATOM 647 O O . GLU A 1 83 ? 3.092 -9.249 -7.660 1.00 93.44 83 GLU A O 1
ATOM 652 N N . ALA A 1 84 ? 2.073 -7.585 -6.534 1.00 94.06 84 ALA A N 1
ATOM 653 C CA . ALA A 1 84 ? 1.849 -8.304 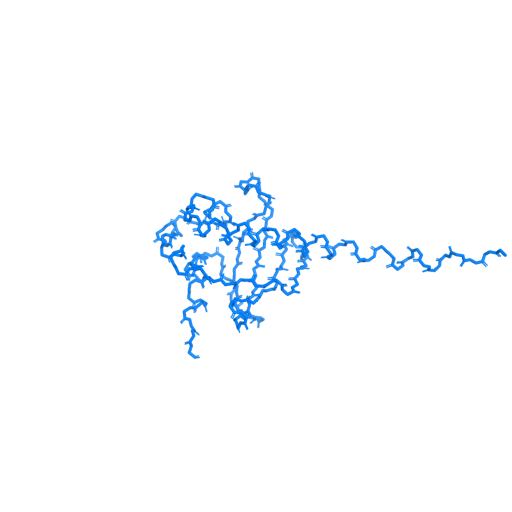-5.295 1.00 94.06 84 ALA A CA 1
ATOM 654 C C . ALA A 1 84 ? 0.355 -8.538 -5.092 1.00 94.06 84 ALA A C 1
ATOM 656 O O . ALA A 1 84 ? -0.428 -7.590 -5.041 1.00 94.06 84 ALA A O 1
ATOM 657 N N . LYS A 1 85 ? -0.044 -9.798 -4.952 1.00 94.00 85 LYS A N 1
ATOM 658 C CA . LYS A 1 85 ? -1.395 -10.163 -4.534 1.00 94.00 85 LYS A CA 1
ATOM 659 C C . LYS A 1 85 ? -1.451 -10.240 -3.025 1.00 94.00 85 LYS A C 1
ATOM 661 O O . LYS A 1 85 ? -0.628 -10.929 -2.425 1.00 94.00 85 LYS A O 1
ATOM 666 N N . ILE A 1 86 ? -2.419 -9.555 -2.443 1.00 94.06 86 ILE A N 1
ATOM 667 C CA . ILE A 1 86 ? -2.569 -9.424 -1.002 1.00 94.06 86 ILE A CA 1
ATOM 668 C C . ILE A 1 86 ? -4.005 -9.715 -0.566 1.00 94.06 86 ILE A C 1
ATOM 670 O O . ILE A 1 86 ? -4.948 -9.535 -1.339 1.00 94.06 86 ILE A O 1
ATOM 674 N N . GLN A 1 87 ? -4.173 -10.062 0.706 1.00 92.88 87 GLN A N 1
ATOM 675 C CA . GLN A 1 87 ? -5.459 -10.031 1.391 1.00 92.88 87 GLN A CA 1
ATOM 676 C C . GLN A 1 87 ? -5.455 -8.970 2.477 1.00 92.88 87 GLN A C 1
ATOM 678 O O . GLN A 1 87 ? -4.667 -9.018 3.420 1.00 92.88 87 GLN A O 1
ATOM 683 N N . ILE A 1 88 ? -6.375 -8.018 2.366 1.00 91.25 88 ILE A N 1
ATOM 684 C CA . ILE A 1 88 ? -6.587 -6.998 3.387 1.00 91.25 88 ILE A CA 1
ATOM 685 C C . ILE A 1 88 ? -7.598 -7.546 4.398 1.00 91.25 88 ILE A C 1
ATOM 687 O O . ILE A 1 88 ? -8.717 -7.929 4.041 1.00 91.25 88 ILE A O 1
ATOM 691 N N . SER A 1 89 ? -7.194 -7.586 5.669 1.00 89.12 89 SER A N 1
ATOM 692 C CA . SER A 1 89 ? -7.955 -8.141 6.796 1.00 89.12 89 SER A CA 1
ATOM 693 C C . SER A 1 89 ? -8.497 -9.553 6.528 1.00 89.12 89 SER A C 1
ATOM 695 O O . SER A 1 89 ? -9.635 -9.847 6.895 1.00 89.12 89 SER A O 1
ATOM 697 N N . ASP A 1 90 ? -7.706 -10.384 5.836 1.00 85.50 90 ASP A N 1
ATOM 698 C CA . ASP A 1 90 ? -8.001 -11.787 5.488 1.00 85.50 90 ASP A CA 1
ATOM 699 C C . ASP A 1 90 ? -9.312 -11.993 4.699 1.00 85.50 90 ASP A C 1
ATOM 701 O O . ASP A 1 90 ? -9.923 -13.063 4.733 1.00 85.50 90 ASP A O 1
ATOM 705 N N . LYS A 1 91 ? -9.805 -10.937 4.036 1.00 86.88 91 LYS A N 1
ATOM 706 C CA . LYS A 1 91 ? -11.123 -10.932 3.379 1.00 86.88 91 LYS A CA 1
ATOM 707 C C . LYS A 1 91 ? -11.127 -10.292 2.005 1.00 86.88 91 LYS A C 1
ATOM 709 O O . LYS A 1 91 ? -11.840 -10.764 1.128 1.00 86.88 91 LYS A O 1
ATOM 714 N N . ILE A 1 92 ? -10.401 -9.189 1.838 1.00 89.25 92 ILE A N 1
ATOM 715 C CA . ILE A 1 92 ? -10.494 -8.363 0.635 1.00 89.25 92 ILE A CA 1
ATOM 716 C C . ILE A 1 92 ? -9.267 -8.650 -0.227 1.00 89.25 92 ILE A C 1
ATOM 718 O O . ILE A 1 92 ? -8.172 -8.196 0.122 1.00 89.25 92 ILE A O 1
ATOM 722 N N . PRO A 1 93 ? -9.413 -9.406 -1.327 1.00 91.50 93 PRO A N 1
ATOM 723 C CA . PRO A 1 93 ? -8.297 -9.688 -2.205 1.00 91.50 93 PRO A CA 1
ATOM 724 C C . PRO A 1 93 ? -7.993 -8.444 -3.048 1.00 91.50 93 PRO A C 1
ATOM 726 O O . PRO A 1 93 ? -8.873 -7.854 -3.687 1.00 91.50 93 PRO A O 1
ATOM 729 N N . ALA A 1 94 ? -6.731 -8.035 -3.042 1.00 92.31 94 ALA A N 1
ATOM 730 C CA . ALA A 1 94 ? -6.256 -6.864 -3.758 1.00 92.31 94 ALA A CA 1
ATOM 731 C C . ALA A 1 94 ? -4.908 -7.136 -4.430 1.00 92.31 94 ALA A C 1
ATOM 733 O O . ALA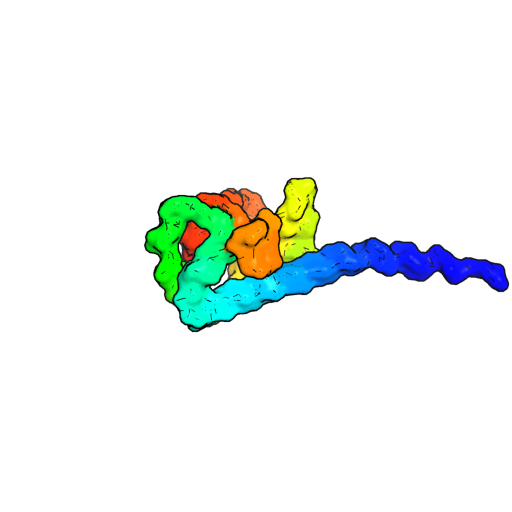 A 1 94 ? -4.198 -8.092 -4.126 1.00 92.31 94 ALA A O 1
ATOM 734 N N . THR A 1 95 ? -4.564 -6.295 -5.396 1.00 93.56 95 THR A N 1
ATOM 735 C CA . THR A 1 95 ? -3.261 -6.277 -6.054 1.00 93.56 95 THR A CA 1
ATOM 736 C C . THR A 1 95 ? -2.619 -4.918 -5.828 1.00 93.56 95 THR A C 1
ATOM 738 O O . THR A 1 95 ? -3.222 -3.895 -6.155 1.00 93.56 95 THR A O 1
ATOM 741 N N . LEU A 1 96 ? -1.400 -4.926 -5.295 1.00 94.31 96 LEU A N 1
ATOM 742 C CA . LEU A 1 96 ? -0.511 -3.773 -5.228 1.00 94.31 96 LEU A CA 1
ATOM 743 C C . LEU A 1 96 ? 0.525 -3.867 -6.344 1.00 94.31 96 LEU A C 1
ATOM 745 O O . LEU A 1 96 ? 1.036 -4.949 -6.641 1.00 94.31 96 LEU A O 1
ATOM 749 N N . VAL A 1 97 ? 0.858 -2.727 -6.938 1.00 93.81 97 VAL A N 1
ATOM 750 C CA . VAL A 1 97 ? 1.978 -2.612 -7.874 1.00 93.81 97 VAL A CA 1
ATOM 751 C C . VAL A 1 97 ? 3.095 -1.846 -7.190 1.00 93.81 97 VAL A C 1
ATOM 753 O O . VAL A 1 97 ? 2.888 -0.728 -6.724 1.00 93.81 97 VAL A O 1
ATOM 756 N N . PHE A 1 98 ? 4.275 -2.454 -7.145 1.00 94.12 98 PHE A N 1
ATOM 757 C CA . PHE A 1 98 ? 5.488 -1.860 -6.607 1.00 94.12 98 PHE A CA 1
ATOM 758 C C . PHE A 1 98 ? 6.440 -1.483 -7.738 1.00 94.12 98 PHE A C 1
ATOM 760 O O . PHE A 1 98 ? 6.738 -2.287 -8.625 1.00 94.12 98 PHE A O 1
ATOM 767 N N . LYS A 1 99 ? 6.956 -0.261 -7.673 1.00 92.88 99 LYS A N 1
ATOM 768 C CA . LYS A 1 99 ? 7.892 0.317 -8.634 1.00 92.88 99 LYS A CA 1
ATOM 769 C C . LYS A 1 99 ? 9.176 0.716 -7.930 1.00 92.88 99 LYS A C 1
ATOM 771 O O . LYS A 1 99 ? 9.149 1.260 -6.828 1.00 92.88 99 LYS A O 1
ATOM 776 N N . LYS A 1 100 ? 10.314 0.496 -8.589 1.00 89.88 100 LYS A N 1
ATOM 777 C CA . LYS A 1 100 ? 11.614 0.922 -8.061 1.00 89.88 100 LYS A CA 1
ATOM 778 C C . LYS A 1 100 ? 11.683 2.437 -7.908 1.00 89.88 100 LYS A C 1
ATOM 780 O O . LYS A 1 100 ? 11.360 3.175 -8.836 1.00 89.88 100 LYS A O 1
ATOM 785 N N . SER A 1 101 ? 12.160 2.890 -6.756 1.00 83.88 101 SER A N 1
ATOM 786 C CA . SER A 1 101 ? 12.290 4.304 -6.428 1.00 83.88 101 SER A CA 1
ATOM 787 C C . SER A 1 101 ? 13.486 4.541 -5.520 1.00 83.88 101 SER A C 1
ATOM 789 O O . SER A 1 101 ? 13.598 3.938 -4.462 1.00 83.88 101 SER A O 1
ATOM 791 N N . ILE A 1 102 ? 14.336 5.500 -5.890 1.00 77.50 102 ILE A N 1
ATOM 792 C CA . ILE A 1 102 ? 15.429 5.989 -5.030 1.00 77.50 102 ILE A CA 1
ATOM 793 C C . ILE A 1 102 ? 14.937 6.871 -3.874 1.00 77.50 102 ILE A C 1
ATOM 795 O O . ILE A 1 102 ? 15.722 7.244 -3.013 1.00 77.50 102 ILE A O 1
ATOM 799 N N . ARG A 1 103 ? 13.659 7.265 -3.901 1.00 71.00 103 ARG A N 1
ATOM 800 C CA . ARG A 1 103 ? 13.031 8.117 -2.886 1.00 71.00 103 ARG A CA 1
ATOM 801 C C . ARG A 1 103 ? 12.210 7.320 -1.870 1.00 71.00 103 ARG A C 1
ATOM 803 O O . ARG A 1 103 ? 11.592 7.927 -1.007 1.00 71.00 103 ARG A O 1
ATOM 810 N N . SER A 1 104 ? 12.091 6.003 -2.035 1.00 69.88 104 SER A N 1
ATOM 811 C CA . SER A 1 104 ? 11.587 5.149 -0.958 1.00 69.88 104 SER A CA 1
ATOM 812 C C . SER A 1 104 ? 12.768 4.766 -0.071 1.00 69.88 104 SER A C 1
ATOM 814 O O . SER A 1 104 ? 13.824 4.447 -0.629 1.00 69.88 104 SER A O 1
ATOM 816 N N . PRO A 1 105 ? 12.607 4.739 1.262 1.00 64.81 105 PRO A N 1
ATOM 817 C CA . PRO A 1 105 ? 13.662 4.316 2.178 1.00 64.81 105 PRO A CA 1
ATOM 818 C C . PRO A 1 105 ? 14.232 2.921 1.866 1.00 64.81 105 PRO A C 1
ATOM 820 O O . PRO A 1 105 ? 15.384 2.646 2.199 1.00 64.81 105 PRO A O 1
ATOM 823 N N . TYR A 1 106 ? 13.464 2.066 1.179 1.00 71.06 106 TYR A N 1
ATOM 824 C CA . TYR A 1 106 ? 13.819 0.665 0.922 1.00 71.06 106 TYR A CA 1
ATOM 825 C C . TYR A 1 106 ? 13.836 0.277 -0.561 1.00 71.06 106 TYR A C 1
ATOM 827 O O . TYR A 1 106 ? 14.128 -0.863 -0.915 1.00 71.06 106 TYR A O 1
ATOM 835 N N . GLY A 1 107 ? 13.671 1.256 -1.455 1.00 85.25 107 GLY A N 1
ATOM 836 C CA . GLY A 1 107 ? 13.905 1.077 -2.887 1.00 85.25 107 GLY A CA 1
ATOM 837 C C . GLY A 1 107 ? 12.659 0.769 -3.716 1.00 85.25 107 GLY A C 1
ATOM 838 O O . GLY A 1 107 ? 12.759 0.776 -4.948 1.00 85.25 107 GLY A O 1
ATOM 839 N N . LEU A 1 108 ? 11.491 0.566 -3.092 1.00 91.06 108 LEU A N 1
ATOM 840 C CA . LEU A 1 108 ? 10.206 0.351 -3.767 1.00 91.06 108 LEU A CA 1
ATOM 841 C C . LEU A 1 108 ? 9.120 1.322 -3.287 1.00 91.06 108 LEU A C 1
ATOM 843 O O . LEU A 1 108 ? 9.066 1.699 -2.123 1.00 91.06 108 LEU A O 1
ATOM 847 N N . ARG A 1 109 ? 8.226 1.720 -4.193 1.00 92.75 109 ARG A N 1
ATOM 848 C CA . ARG A 1 109 ? 7.004 2.475 -3.885 1.00 92.75 109 ARG A CA 1
ATOM 849 C C . ARG A 1 109 ? 5.785 1.777 -4.443 1.00 92.75 109 ARG A C 1
ATOM 851 O O . ARG A 1 109 ? 5.850 1.220 -5.537 1.00 92.75 109 ARG A O 1
ATOM 858 N N . ILE A 1 110 ? 4.670 1.889 -3.739 1.00 94.06 110 ILE A N 1
ATOM 859 C CA . ILE A 1 110 ? 3.356 1.495 -4.224 1.00 94.06 110 ILE A CA 1
ATOM 860 C C . ILE A 1 110 ? 2.907 2.529 -5.259 1.00 94.06 110 ILE A C 1
ATOM 862 O O . ILE A 1 110 ? 2.656 3.687 -4.932 1.00 94.06 110 ILE A O 1
ATOM 866 N N . SER A 1 111 ? 2.820 2.104 -6.515 1.00 93.19 111 SER A N 1
ATOM 867 C CA . SER A 1 111 ? 2.397 2.928 -7.653 1.00 93.19 111 SER A CA 1
ATOM 868 C C . SER A 1 111 ? 0.966 2.645 -8.104 1.00 93.19 111 SER A C 1
ATOM 870 O O . SER A 1 111 ? 0.417 3.360 -8.944 1.00 93.19 111 SER A O 1
ATOM 872 N N . GLY A 1 112 ? 0.332 1.616 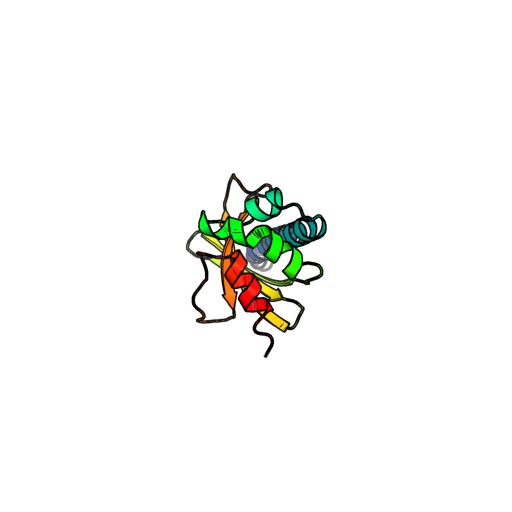-7.541 1.00 92.31 112 GLY A N 1
ATOM 873 C CA . GLY A 1 112 ? -1.081 1.385 -7.766 1.00 92.31 112 GLY A CA 1
ATOM 874 C C . GLY A 1 112 ? -1.694 0.314 -6.881 1.00 92.31 112 GLY A C 1
ATOM 875 O O . GLY A 1 112 ? -0.999 -0.533 -6.316 1.00 92.31 112 GLY A O 1
ATOM 876 N N . ILE A 1 113 ? -3.020 0.371 -6.788 1.00 92.56 113 ILE A N 1
ATOM 877 C CA . ILE A 1 113 ? -3.854 -0.592 -6.068 1.00 92.56 113 ILE A CA 1
ATOM 878 C C . ILE A 1 113 ? -5.106 -0.944 -6.882 1.00 92.56 113 ILE A C 1
ATOM 880 O O . ILE A 1 113 ? -5.683 -0.098 -7.566 1.00 92.56 113 ILE A O 1
ATOM 884 N N . SER A 1 114 ? -5.548 -2.197 -6.806 1.00 90.75 114 SER A N 1
ATOM 885 C CA . SER A 1 114 ? -6.828 -2.656 -7.364 1.00 90.75 114 SER A CA 1
ATOM 886 C C . SER A 1 114 ? -7.406 -3.812 -6.548 1.00 90.75 114 SER A C 1
ATOM 888 O O . SER A 1 114 ? -6.656 -4.563 -5.932 1.00 90.75 114 SER A O 1
ATOM 890 N N . THR A 1 115 ? -8.725 -3.987 -6.558 1.00 84.81 115 THR A N 1
ATOM 891 C CA . THR A 1 115 ? -9.378 -5.249 -6.166 1.00 84.81 115 THR A CA 1
ATOM 892 C C . THR A 1 115 ? -9.411 -6.196 -7.373 1.00 84.81 115 THR A C 1
ATOM 894 O O . THR A 1 115 ? -9.388 -5.738 -8.515 1.00 84.81 115 THR A O 1
ATOM 897 N N . GLU A 1 116 ? -9.345 -7.513 -7.145 1.00 70.69 116 GLU A N 1
ATOM 898 C CA . GLU A 1 116 ? -8.898 -8.503 -8.146 1.00 70.69 116 GLU A CA 1
ATOM 899 C C . GLU A 1 116 ? -9.487 -8.455 -9.582 1.00 70.69 116 GLU A C 1
ATOM 901 O O . GLU A 1 116 ? -10.627 -8.082 -9.842 1.00 70.69 116 GLU A O 1
ATOM 906 N N . LYS A 1 117 ? -8.628 -8.927 -10.507 1.00 46.56 117 LYS A N 1
ATOM 907 C CA . LYS A 1 117 ? -8.771 -9.269 -11.940 1.00 46.56 117 LYS A CA 1
ATOM 908 C C . LYS A 1 117 ? -9.802 -8.490 -12.764 1.00 46.56 117 LYS A C 1
ATOM 910 O O . LYS A 1 117 ? -10.917 -8.937 -13.008 1.00 46.56 117 LYS A O 1
ATOM 915 N N . GLY A 1 118 ? -9.313 -7.405 -13.364 1.00 48.78 118 GLY A N 1
ATOM 916 C CA . GLY A 1 118 ? -10.030 -6.616 -14.370 1.00 48.78 118 GLY A CA 1
ATOM 917 C C . GLY A 1 118 ? -10.586 -5.304 -13.825 1.00 48.78 118 GLY A C 1
ATOM 918 O O . GLY A 1 118 ? -11.049 -4.476 -14.608 1.00 48.78 118 GLY A O 1
ATOM 919 N N . GLY A 1 119 ? -10.491 -5.088 -12.508 1.00 62.44 119 GLY A N 1
ATOM 920 C CA . GLY A 1 119 ? -10.688 -3.780 -11.899 1.00 62.44 119 GLY A CA 1
ATOM 921 C C . GLY A 1 119 ? -9.711 -2.749 -12.466 1.00 62.44 119 GLY A C 1
ATOM 922 O O . GLY A 1 119 ? -8.562 -3.056 -12.791 1.00 62.44 119 GLY A O 1
ATOM 923 N N . LYS A 1 120 ? -10.176 -1.506 -12.609 1.00 78.00 120 LYS A N 1
ATOM 924 C CA . LYS A 1 120 ? -9.325 -0.388 -13.022 1.00 78.00 120 LYS A CA 1
ATOM 925 C C . LYS A 1 120 ? -8.259 -0.168 -11.945 1.00 78.00 120 LYS A C 1
ATOM 927 O O . LYS A 1 120 ? -8.605 0.082 -10.795 1.00 78.00 120 LYS A O 1
ATOM 932 N N . MET A 1 121 ? -6.984 -0.251 -12.323 1.00 88.00 121 MET A N 1
ATOM 933 C CA . MET A 1 121 ? -5.874 0.077 -11.427 1.00 88.00 121 MET A CA 1
ATOM 934 C C . MET A 1 121 ? -5.977 1.544 -11.003 1.00 88.00 121 MET A C 1
ATOM 936 O O . MET A 1 121 ? -6.016 2.436 -11.855 1.00 88.00 121 MET A O 1
ATOM 940 N N . CYS A 1 122 ? -6.028 1.795 -9.697 1.00 88.81 122 CYS A N 1
ATOM 941 C CA . CYS A 1 122 ? -5.917 3.138 -9.152 1.00 88.81 122 CYS A CA 1
ATOM 942 C C . CYS A 1 122 ? -4.444 3.526 -9.077 1.00 88.81 122 CYS A C 1
ATOM 944 O O . CYS A 1 122 ? -3.708 2.953 -8.281 1.00 88.81 122 CYS A O 1
ATOM 946 N N . THR A 1 123 ? -4.038 4.504 -9.883 1.00 87.56 123 THR A N 1
ATOM 947 C CA . THR A 1 123 ? -2.676 5.078 -9.892 1.00 87.56 123 THR A CA 1
ATOM 948 C C . THR A 1 123 ? -2.661 6.565 -9.523 1.00 87.56 123 THR A C 1
ATOM 950 O O . THR A 1 123 ? -1.611 7.189 -9.506 1.00 87.56 123 THR A O 1
ATOM 953 N N . VAL A 1 124 ? -3.838 7.151 -9.297 1.00 85.19 124 VAL A N 1
ATOM 954 C CA . VAL A 1 124 ? -4.065 8.546 -8.899 1.00 85.19 124 VAL A CA 1
ATOM 955 C C . VAL A 1 124 ? -5.070 8.497 -7.761 1.00 85.19 124 VAL A C 1
ATOM 957 O O . VAL A 1 124 ? -6.074 7.790 -7.895 1.00 85.19 124 VAL A O 1
ATOM 960 N N . GLY A 1 125 ? -4.834 9.213 -6.661 1.00 86.31 125 GLY A N 1
ATOM 961 C CA . GLY A 1 125 ? -5.725 9.098 -5.509 1.00 86.31 125 GLY A CA 1
ATOM 962 C C . GLY A 1 125 ? -5.521 7.776 -4.758 1.00 86.31 125 GLY A C 1
ATOM 963 O O . GLY A 1 125 ? -6.504 7.198 -4.291 1.00 86.31 125 GLY A O 1
ATOM 964 N N . ILE A 1 126 ? -4.298 7.223 -4.728 1.00 89.75 126 ILE A N 1
ATOM 965 C CA . ILE A 1 126 ? -4.032 5.842 -4.277 1.00 89.75 126 ILE A CA 1
ATOM 966 C C . ILE A 1 126 ? -4.492 5.644 -2.829 1.00 89.75 126 ILE A C 1
ATOM 968 O O . ILE A 1 126 ? -5.126 4.631 -2.527 1.00 89.75 126 ILE A O 1
ATOM 972 N N . LEU A 1 127 ? -4.249 6.630 -1.958 1.00 91.44 127 LEU A N 1
ATOM 973 C CA . LEU A 1 127 ? -4.664 6.570 -0.553 1.00 91.44 127 LEU A CA 1
ATOM 974 C C . LEU A 1 127 ? -6.188 6.501 -0.430 1.00 91.44 127 LEU A C 1
ATOM 976 O O . LEU A 1 127 ? -6.729 5.679 0.313 1.00 91.44 127 LEU A O 1
ATOM 980 N N . LYS A 1 128 ? -6.896 7.319 -1.215 1.00 89.88 128 LYS A N 1
ATOM 981 C CA . LYS A 1 128 ? -8.358 7.300 -1.258 1.00 89.88 128 LYS A CA 1
ATOM 982 C C . LYS A 1 128 ? -8.887 5.976 -1.799 1.00 89.88 128 LYS A C 1
ATOM 984 O O . LYS A 1 128 ? -9.760 5.388 -1.172 1.00 89.88 128 LYS A O 1
ATOM 989 N N . CYS A 1 129 ? -8.331 5.470 -2.900 1.00 89.38 129 CYS A N 1
ATOM 990 C CA . CYS A 1 129 ? -8.733 4.174 -3.439 1.00 89.38 129 CYS A CA 1
ATOM 991 C C . CYS A 1 129 ? -8.524 3.044 -2.427 1.00 89.38 129 CYS A C 1
ATOM 993 O O . CYS A 1 129 ? -9.390 2.186 -2.290 1.00 89.38 129 CYS A O 1
ATOM 995 N N . ALA A 1 130 ? -7.412 3.042 -1.692 1.00 90.69 130 ALA A N 1
ATOM 996 C CA . ALA A 1 130 ? -7.168 2.049 -0.655 1.00 90.69 130 ALA A CA 1
ATOM 997 C C . ALA A 1 130 ? -8.223 2.117 0.465 1.00 90.69 130 ALA A C 1
ATOM 999 O O . ALA A 1 130 ? -8.747 1.080 0.878 1.00 90.69 130 ALA A O 1
ATOM 1000 N N . MET A 1 131 ? -8.593 3.324 0.910 1.00 91.50 131 MET A N 1
ATOM 1001 C CA . MET A 1 131 ? -9.681 3.510 1.877 1.00 91.50 131 MET A CA 1
ATOM 1002 C C . MET A 1 131 ? -11.037 3.057 1.326 1.00 91.50 131 MET A C 1
ATOM 1004 O O . MET A 1 131 ? -11.771 2.375 2.033 1.00 91.50 131 MET A O 1
ATOM 1008 N N . ASP A 1 132 ? -11.361 3.385 0.074 1.00 89.44 132 ASP A N 1
ATOM 1009 C CA . ASP A 1 132 ? -12.616 2.978 -0.568 1.00 89.44 132 ASP A CA 1
ATOM 1010 C C . ASP A 1 132 ? -12.693 1.446 -0.698 1.00 89.44 132 ASP A C 1
ATOM 1012 O O . ASP A 1 132 ? -13.736 0.846 -0.447 1.00 89.44 132 ASP A O 1
ATOM 1016 N N . ILE A 1 133 ? -11.577 0.781 -1.017 1.00 88.44 133 ILE A N 1
ATOM 1017 C CA . ILE A 1 133 ? -11.479 -0.686 -1.050 1.00 88.44 133 ILE A CA 1
ATOM 1018 C C . ILE A 1 133 ? -11.775 -1.288 0.327 1.00 88.44 133 ILE A C 1
ATOM 1020 O O . ILE A 1 133 ? -12.524 -2.259 0.420 1.00 88.44 133 ILE A O 1
ATOM 1024 N N . LEU A 1 134 ? -11.220 -0.714 1.397 1.00 86.81 134 LEU A N 1
ATOM 1025 C CA . LEU A 1 134 ? -11.483 -1.177 2.760 1.00 86.81 134 LEU A CA 1
ATOM 1026 C C . LEU A 1 134 ? -12.915 -0.854 3.227 1.00 86.81 134 LEU A C 1
ATOM 1028 O O . LEU A 1 134 ? -13.475 -1.595 4.038 1.00 86.81 134 LEU A O 1
ATOM 1032 N N . GLY A 1 135 ? -13.475 0.259 2.746 1.00 79.62 135 GLY A N 1
ATOM 1033 C CA . GLY A 1 135 ? -14.786 0.793 3.107 1.00 79.62 135 GLY A CA 1
ATOM 1034 C C . GLY A 1 135 ? -15.967 0.137 2.392 1.00 79.62 135 GLY A C 1
ATOM 1035 O O . GLY A 1 135 ? -17.044 0.091 2.973 1.00 79.62 135 GLY A O 1
ATOM 1036 N N . ASN A 1 136 ? -15.773 -0.439 1.199 1.00 63.66 136 ASN A N 1
ATOM 1037 C CA . ASN A 1 136 ? -16.794 -1.188 0.441 1.00 63.66 136 ASN A CA 1
ATOM 1038 C C . ASN A 1 136 ? -17.109 -2.577 1.050 1.00 63.66 136 ASN A C 1
ATOM 1040 O O . ASN A 1 136 ? -17.318 -3.558 0.338 1.00 63.66 136 ASN A O 1
ATOM 1044 N N . LYS A 1 137 ? -17.125 -2.669 2.385 1.00 49.84 137 LYS A N 1
ATOM 1045 C CA . LYS A 1 137 ? -17.619 -3.813 3.157 1.00 49.84 137 LYS A CA 1
ATOM 1046 C C . LYS A 1 137 ? -19.151 -3.814 3.152 1.00 49.84 137 LYS A C 1
ATOM 1048 O O . LYS A 1 137 ? -19.743 -3.535 4.188 1.00 49.84 137 LYS A O 1
ATOM 1053 N N . ASP A 1 138 ? -19.758 -4.144 2.019 1.00 36.38 138 ASP A N 1
ATOM 1054 C CA . ASP A 1 138 ? -21.180 -4.507 1.950 1.00 36.38 138 ASP A CA 1
ATOM 1055 C C . ASP A 1 138 ? -21.347 -5.903 1.335 1.00 36.38 138 ASP A C 1
ATOM 1057 O O . ASP A 1 138 ? -20.982 -6.092 0.150 1.00 36.38 138 ASP A O 1
#

pLDDT: mean 81.32, std 17.49, range [36.38, 96.81]

Sequence (138 aa):
MNSIFIFSLILLISGSSCDQVHEISNEISLLLEAIKLKDDVVVGEMFEMVEDDDNNMDKFIETFQGVNIHLDSAKKVEDGNIEAKIQISDKIPATLVFKKSIRSPYGLRISGISTEKGGKMCTVGILKCAMDILGNKD

Radius of gyration: 17.26 Å; chains: 1; bounding box: 51×59×33 Å